Protein AF-A0A4Y2MLQ8-F1 (afdb_monomer_lite)

pLDDT: mean 85.89, std 9.49, range [55.31, 95.38]

Foldseek 3Di:
DVVVVVVQQPPDWDWDQDPVGIDIDGDNDAHPPPDPCRLVVQCVLCVVCQPPPADPQWGQDSNVRDIDHDDPDPVSRVVRCVVRCVSSVVSCVVVVHDDDPVPDDDDDDDDDDDDDWDDDPNHTD

Organism: Araneus ventricosus (NCBI:txid182803)

Secondary structure (DSSP, 8-state):
-HHHHHHHHSS-EEEEEETTEEEEEE--SS--TT-TTHHHHHHHHHTTTTTS-PPTTEEEETTTTEEEE--SSHHHHHHHHHHHHHHHHHHHHHTT----GGG------SSS-PPP--EETTEE-

Sequence (125 aa):
MVNICRNFLQNRKVILNSCEGPAIMDQKQGCPQGSCSGLSLWNLVANEILPENWPINTSFQAFADDLVSHAPTRIQLQSQNNESIAKFSTWASKNQLQISPDKTNYLLISKLVRGHTIRWQGERI

InterPro domains:
  IPR000477 Reverse transcriptase domain [PF00078] (7-108)
  IPR000477 Reverse transcriptase domain [PS50878] (1-125)

Radius of gyration: 19.22 Å; chains: 1; bounding box: 36×40×55 Å

Structure (mmCIF, N/CA/C/O backbone):
data_AF-A0A4Y2MLQ8-F1
#
_entry.id   AF-A0A4Y2MLQ8-F1
#
loop_
_atom_site.group_PDB
_atom_site.id
_atom_site.type_symbol
_atom_site.label_atom_id
_atom_site.label_alt_id
_atom_site.label_comp_id
_atom_site.label_asym_id
_atom_site.label_entity_id
_atom_site.label_seq_id
_atom_site.pdbx_PDB_ins_code
_atom_site.Cartn_x
_atom_site.Cartn_y
_atom_site.Cartn_z
_atom_site.occupancy
_atom_site.B_iso_or_equiv
_atom_site.auth_seq_id
_atom_site.auth_comp_id
_atom_site.auth_asym_id
_atom_site.auth_atom_id
_atom_site.pdbx_PDB_model_num
ATOM 1 N N . MET A 1 1 ? 12.827 20.569 -8.986 1.00 69.38 1 MET A N 1
ATOM 2 C CA . MET A 1 1 ? 12.384 19.302 -8.361 1.00 69.38 1 MET A CA 1
ATOM 3 C C . MET A 1 1 ? 11.315 18.588 -9.197 1.00 69.38 1 MET A C 1
ATOM 5 O O . MET A 1 1 ? 11.591 17.493 -9.658 1.00 69.38 1 MET A O 1
ATOM 9 N N . VAL A 1 2 ? 10.170 19.213 -9.510 1.00 84.38 2 VAL A N 1
ATOM 10 C CA . VAL A 1 2 ? 9.076 18.597 -10.307 1.00 84.38 2 VAL A CA 1
ATOM 11 C C . VAL A 1 2 ? 9.528 18.004 -11.653 1.00 84.38 2 VAL A C 1
ATOM 13 O O . VAL A 1 2 ? 9.152 16.885 -11.989 1.00 84.38 2 VAL A O 1
ATOM 16 N N . ASN A 1 3 ? 10.378 18.710 -12.406 1.00 89.88 3 ASN A N 1
ATOM 17 C CA . ASN A 1 3 ? 10.863 18.229 -13.709 1.00 89.88 3 ASN A CA 1
ATOM 18 C C . ASN A 1 3 ? 11.719 16.957 -13.604 1.00 89.88 3 ASN A C 1
ATOM 20 O O . ASN A 1 3 ? 11.672 16.119 -14.497 1.00 89.88 3 ASN A O 1
ATOM 24 N N . ILE A 1 4 ? 12.464 16.794 -12.506 1.00 87.88 4 ILE A N 1
ATOM 25 C CA . ILE A 1 4 ? 13.279 15.597 -12.264 1.00 87.88 4 ILE A CA 1
ATOM 26 C C . ILE A 1 4 ? 12.357 14.401 -12.025 1.00 87.88 4 ILE A C 1
ATOM 28 O O . ILE A 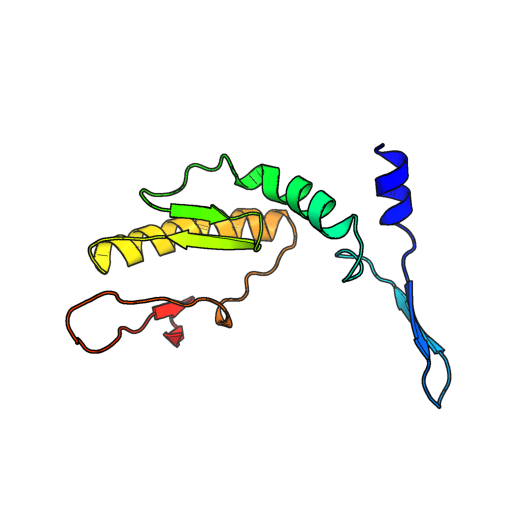1 4 ? 12.514 13.382 -12.687 1.00 87.88 4 ILE A O 1
ATOM 32 N N . CYS A 1 5 ? 11.348 14.543 -11.157 1.00 86.69 5 CYS A N 1
ATOM 33 C CA . CYS A 1 5 ? 10.370 13.480 -10.906 1.00 86.69 5 CYS A CA 1
ATOM 34 C C . CYS A 1 5 ? 9.597 13.105 -12.177 1.00 86.69 5 CYS A C 1
ATOM 36 O O . CYS A 1 5 ? 9.393 11.926 -12.453 1.00 86.69 5 CYS A O 1
ATOM 38 N N . ARG A 1 6 ? 9.205 14.101 -12.981 1.00 88.38 6 ARG A N 1
ATOM 39 C CA . ARG A 1 6 ? 8.519 13.872 -14.257 1.00 88.38 6 ARG A CA 1
ATOM 40 C C . ARG A 1 6 ? 9.385 13.058 -15.219 1.00 88.38 6 ARG A C 1
ATOM 42 O O . ARG A 1 6 ? 8.922 12.038 -15.712 1.00 88.38 6 ARG A O 1
ATOM 49 N N . ASN A 1 7 ? 10.630 13.476 -15.438 1.00 89.00 7 ASN A N 1
ATOM 50 C CA . ASN A 1 7 ? 11.553 12.752 -16.313 1.00 89.00 7 ASN A CA 1
ATOM 51 C C . ASN A 1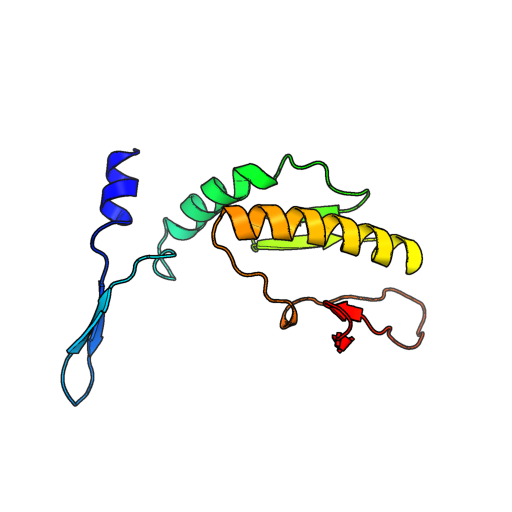 7 ? 11.862 11.348 -15.781 1.00 89.00 7 ASN A C 1
ATOM 53 O O . ASN A 1 7 ? 11.933 10.412 -16.565 1.00 89.00 7 ASN A O 1
ATOM 57 N N . PHE A 1 8 ? 11.995 11.189 -14.460 1.00 88.12 8 PHE A N 1
ATOM 58 C CA . PHE A 1 8 ? 12.230 9.888 -13.835 1.00 88.12 8 PHE A CA 1
ATOM 59 C C . PHE A 1 8 ? 11.084 8.902 -14.090 1.00 88.12 8 PHE A C 1
ATOM 61 O O . PHE A 1 8 ? 11.341 7.723 -14.300 1.00 88.12 8 PHE A O 1
ATOM 68 N N . LEU A 1 9 ? 9.829 9.362 -14.077 1.00 88.31 9 LEU A N 1
ATOM 69 C CA . LEU A 1 9 ? 8.653 8.496 -14.213 1.00 88.31 9 LEU A CA 1
ATOM 70 C C . LEU A 1 9 ? 8.205 8.263 -15.667 1.00 88.31 9 LEU A C 1
ATOM 72 O O . LEU A 1 9 ? 7.442 7.326 -15.914 1.00 88.31 9 LEU A O 1
ATOM 76 N N . GLN A 1 10 ? 8.667 9.075 -16.621 1.00 90.25 10 GLN A N 1
ATOM 77 C CA . GLN A 1 10 ? 8.282 9.008 -18.036 1.00 90.25 10 GLN A CA 1
ATOM 78 C C . GLN A 1 10 ? 9.184 8.080 -18.865 1.00 90.25 10 GLN A C 1
ATOM 80 O O . GLN A 1 10 ? 10.350 7.881 -18.548 1.00 90.25 10 GLN A O 1
ATOM 85 N N . ASN A 1 11 ? 8.638 7.537 -19.964 1.00 90.06 11 ASN A N 1
ATOM 86 C CA . ASN A 1 11 ? 9.364 6.745 -20.973 1.00 90.06 11 ASN A CA 1
ATOM 87 C C . ASN A 1 11 ? 10.195 5.577 -20.411 1.00 90.06 11 ASN A C 1
ATOM 89 O O . ASN A 1 11 ? 11.227 5.206 -20.972 1.00 90.06 11 ASN A O 1
ATOM 93 N N . ARG A 1 12 ? 9.748 4.985 -19.300 1.00 91.25 12 ARG A N 1
ATOM 94 C CA . ARG A 1 12 ? 10.444 3.876 -18.651 1.00 91.25 12 ARG A CA 1
ATOM 95 C C . ARG A 1 12 ? 10.143 2.561 -19.350 1.00 91.25 12 ARG A C 1
ATOM 97 O O . ARG A 1 12 ? 8.987 2.259 -19.647 1.00 91.25 12 ARG A O 1
ATOM 104 N N . LYS A 1 13 ? 11.187 1.757 -19.537 1.00 92.56 13 LYS A N 1
ATOM 105 C CA . LYS A 1 13 ? 11.105 0.417 -20.115 1.00 92.56 13 LYS A CA 1
ATOM 106 C C . LYS A 1 13 ? 11.860 -0.571 -19.242 1.00 92.56 13 LYS A C 1
ATOM 108 O O . LYS A 1 13 ? 12.943 -0.260 -18.753 1.00 92.56 13 LYS A O 1
ATOM 113 N N . VAL A 1 14 ? 11.291 -1.755 -19.073 1.00 91.25 14 VAL A N 1
ATOM 114 C CA . VAL A 1 14 ? 11.971 -2.916 -18.501 1.00 91.25 14 VAL A CA 1
ATOM 115 C C . VAL A 1 14 ? 12.515 -3.734 -19.662 1.00 91.25 14 VAL A C 1
ATOM 117 O O . VAL A 1 14 ? 11.779 -4.035 -20.601 1.00 91.25 14 VAL A O 1
ATOM 120 N N . ILE A 1 15 ? 13.805 -4.057 -19.604 1.00 93.50 15 ILE A N 1
ATOM 121 C CA . ILE A 1 15 ? 14.488 -4.877 -20.603 1.00 93.50 15 ILE A CA 1
ATOM 122 C C . ILE A 1 15 ? 14.977 -6.137 -19.898 1.00 93.50 15 ILE A C 1
ATOM 124 O O . ILE A 1 15 ? 15.755 -6.054 -18.948 1.00 93.50 15 ILE A O 1
ATOM 128 N N . LEU A 1 16 ? 14.508 -7.292 -20.357 1.00 94.19 16 LEU A N 1
ATOM 129 C CA . LEU A 1 16 ? 14.909 -8.602 -19.860 1.00 94.19 16 LEU A CA 1
ATOM 130 C C . LEU A 1 16 ? 15.619 -9.349 -20.982 1.00 94.19 16 LEU A C 1
ATOM 132 O O . LEU A 1 16 ? 15.022 -9.652 -22.011 1.00 94.19 16 LEU A O 1
ATOM 136 N N . ASN A 1 17 ? 16.899 -9.644 -20.784 1.00 94.62 17 ASN A N 1
ATOM 137 C CA . ASN A 1 17 ? 17.667 -10.416 -21.752 1.00 94.62 17 ASN A CA 1
ATOM 138 C C . ASN A 1 17 ? 17.374 -11.905 -21.560 1.00 94.62 17 ASN A C 1
ATOM 140 O O . ASN A 1 17 ? 17.572 -12.440 -20.470 1.00 94.62 17 ASN A O 1
ATOM 144 N N . SER A 1 18 ? 16.922 -12.563 -22.624 1.00 92.69 18 SER A N 1
ATOM 145 C CA . SER A 1 18 ? 16.677 -14.004 -22.669 1.00 92.69 18 SER A CA 1
ATOM 146 C C . SER A 1 18 ? 17.535 -14.667 -23.749 1.00 92.69 18 SER A C 1
ATOM 148 O O . SER A 1 18 ? 18.155 -13.983 -24.568 1.00 92.69 18 SER A O 1
ATOM 150 N N . CYS A 1 19 ? 17.549 -16.001 -23.787 1.00 92.81 19 CYS A N 1
ATOM 151 C CA . CYS A 1 19 ? 18.216 -16.760 -24.849 1.00 92.81 19 CYS A CA 1
ATOM 152 C C . CYS A 1 19 ? 17.633 -16.482 -26.249 1.00 92.81 19 CYS A C 1
ATOM 154 O O . CYS A 1 19 ? 18.333 -16.664 -27.239 1.00 92.81 19 CYS A O 1
ATOM 156 N N . GLU A 1 20 ? 16.385 -16.012 -26.333 1.00 93.38 20 GLU A N 1
ATOM 157 C CA . GLU A 1 20 ? 15.688 -15.670 -27.583 1.00 93.38 20 GLU A CA 1
ATOM 158 C C . GLU A 1 20 ? 15.866 -14.191 -27.977 1.00 93.38 20 GLU A C 1
ATOM 160 O O . GLU A 1 20 ? 15.389 -13.755 -29.024 1.00 93.38 20 GLU A O 1
ATOM 165 N N . GLY A 1 21 ? 16.566 -13.409 -27.148 1.00 94.25 21 GLY A N 1
ATOM 166 C CA . GLY A 1 21 ? 16.772 -11.973 -27.324 1.00 94.25 21 GLY A CA 1
ATOM 167 C C . GLY A 1 21 ? 16.164 -11.122 -26.199 1.00 94.25 21 GLY A C 1
ATOM 168 O O . GLY A 1 21 ? 15.660 -11.651 -25.201 1.00 94.25 21 GLY A O 1
ATOM 169 N N . PRO A 1 22 ? 16.252 -9.785 -26.311 1.00 95.38 22 PRO A N 1
ATOM 170 C CA . PRO A 1 22 ? 15.730 -8.864 -25.309 1.00 95.38 22 PRO A CA 1
ATOM 171 C C . PRO A 1 22 ? 14.204 -8.724 -25.400 1.00 95.38 22 PRO A C 1
ATOM 173 O O . PRO A 1 22 ? 13.667 -8.265 -26.409 1.00 95.38 22 PRO A O 1
ATOM 176 N N . ALA A 1 23 ? 13.507 -9.041 -24.311 1.00 94.62 23 ALA A N 1
ATOM 177 C CA . ALA A 1 23 ? 12.107 -8.689 -24.113 1.00 94.62 23 ALA A CA 1
ATOM 178 C C . ALA A 1 23 ? 12.017 -7.270 -23.537 1.00 94.62 23 ALA A C 1
ATOM 180 O O . ALA A 1 23 ? 12.617 -6.973 -22.502 1.00 94.62 23 ALA A O 1
ATOM 181 N N . ILE A 1 24 ? 11.274 -6.389 -24.209 1.00 94.31 24 ILE A N 1
ATOM 182 C CA . ILE A 1 24 ? 11.129 -4.981 -23.824 1.00 94.31 24 ILE A CA 1
ATOM 183 C C . ILE A 1 24 ? 9.664 -4.704 -23.499 1.00 94.31 24 ILE A C 1
ATOM 185 O O . ILE A 1 24 ? 8.788 -4.939 -24.329 1.00 94.31 24 ILE A O 1
ATOM 189 N N . MET A 1 25 ? 9.402 -4.167 -22.309 1.00 92.69 25 MET A N 1
ATOM 190 C CA . MET A 1 25 ? 8.058 -3.791 -21.865 1.00 92.69 25 MET A CA 1
ATOM 191 C C . MET A 1 25 ? 8.037 -2.367 -21.319 1.00 92.69 25 MET A C 1
ATOM 193 O O . MET A 1 25 ? 8.936 -1.965 -20.583 1.00 92.69 25 MET A O 1
ATOM 197 N N . ASP A 1 26 ? 6.990 -1.607 -21.635 1.00 92.69 26 ASP A N 1
ATOM 198 C CA . ASP A 1 26 ? 6.797 -0.270 -21.070 1.00 92.69 26 ASP A CA 1
ATOM 199 C C . ASP A 1 26 ? 6.345 -0.354 -19.603 1.00 92.69 26 ASP A C 1
ATOM 201 O O . ASP A 1 26 ? 5.382 -1.050 -19.272 1.00 92.69 26 ASP A O 1
ATOM 205 N N . GLN A 1 27 ? 6.992 0.414 -18.722 1.00 90.75 27 GLN A N 1
ATOM 206 C CA . GLN A 1 27 ? 6.633 0.504 -17.306 1.00 90.75 27 GLN A CA 1
ATOM 207 C C . GLN A 1 27 ? 5.878 1.805 -17.021 1.00 90.75 27 GLN A C 1
ATOM 209 O O . GLN A 1 27 ? 6.470 2.868 -16.829 1.00 90.75 27 GLN A O 1
ATOM 214 N N . LYS A 1 28 ? 4.547 1.712 -16.962 1.00 88.88 28 LYS A N 1
ATOM 215 C CA . LYS A 1 28 ? 3.663 2.878 -16.780 1.00 88.88 28 LYS A CA 1
ATOM 216 C C . LYS A 1 28 ? 3.367 3.220 -15.315 1.00 88.88 28 LYS A C 1
ATOM 218 O O . LYS A 1 28 ? 3.041 4.365 -15.030 1.00 88.88 28 LYS A O 1
ATOM 223 N N . GLN A 1 29 ? 3.523 2.270 -14.389 1.00 88.06 29 GLN A N 1
ATOM 224 C CA . GLN A 1 29 ? 3.187 2.436 -12.968 1.00 88.06 29 GLN A CA 1
ATOM 225 C C . GLN A 1 29 ? 4.317 1.955 -12.042 1.00 88.06 29 GLN A C 1
ATOM 227 O O . GLN A 1 29 ? 5.172 1.158 -12.435 1.00 88.06 29 GLN A O 1
ATOM 232 N N . GLY A 1 30 ? 4.333 2.486 -10.815 1.00 86.88 30 GLY A N 1
ATOM 233 C CA . GLY A 1 30 ? 5.291 2.139 -9.763 1.00 86.88 30 GLY A CA 1
ATOM 234 C C . GLY A 1 30 ? 6.686 2.722 -9.988 1.00 86.88 30 GLY A C 1
ATOM 235 O O . GLY A 1 30 ? 6.944 3.374 -10.999 1.00 86.88 30 GLY A O 1
ATOM 236 N N . CYS A 1 31 ? 7.597 2.464 -9.056 1.00 87.56 31 CYS A N 1
ATOM 237 C CA . CYS A 1 31 ? 9.019 2.787 -9.187 1.00 87.56 31 CYS A CA 1
ATOM 238 C C . CYS A 1 31 ? 9.835 1.499 -9.374 1.00 87.56 31 CYS A C 1
ATOM 240 O O . CYS A 1 31 ? 9.393 0.439 -8.931 1.00 87.56 31 CYS A O 1
ATOM 242 N N . PRO A 1 32 ? 11.021 1.554 -10.005 1.00 82.56 32 PRO A N 1
ATOM 243 C CA . PRO A 1 32 ? 11.933 0.415 -10.017 1.00 82.56 32 PRO A CA 1
ATOM 244 C C . PRO A 1 32 ? 12.278 -0.013 -8.585 1.00 82.56 32 PRO A C 1
ATOM 246 O O . PRO A 1 32 ? 12.673 0.821 -7.764 1.00 82.56 32 PRO A O 1
ATOM 249 N N . GLN A 1 33 ? 12.132 -1.302 -8.280 1.00 81.12 33 GLN A N 1
ATOM 250 C CA . GLN A 1 33 ? 12.516 -1.845 -6.979 1.00 81.12 33 GLN A CA 1
ATOM 251 C C . GLN A 1 33 ? 14.025 -1.655 -6.768 1.00 81.12 33 GLN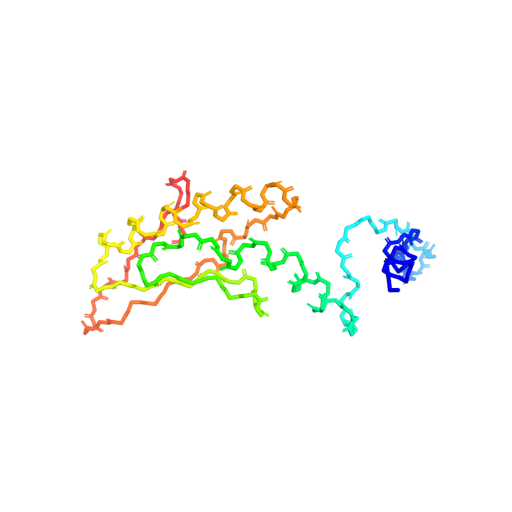 A C 1
ATOM 253 O O . GLN A 1 33 ? 14.819 -1.887 -7.677 1.00 81.12 33 GLN A O 1
ATOM 258 N N . GLY A 1 34 ? 14.418 -1.186 -5.583 1.00 81.88 34 GLY A N 1
ATOM 259 C CA . GLY A 1 34 ? 15.808 -0.813 -5.289 1.00 81.88 34 GLY A CA 1
ATOM 260 C C . GLY A 1 34 ? 16.180 0.621 -5.686 1.00 81.88 34 GLY A C 1
ATOM 261 O O . GLY A 1 34 ? 17.297 1.054 -5.419 1.00 81.88 34 GLY A O 1
ATOM 262 N N . SER A 1 35 ? 15.260 1.395 -6.275 1.00 85.50 35 SER A N 1
ATOM 263 C CA . SER A 1 35 ? 15.466 2.834 -6.461 1.00 85.50 35 SER A CA 1
ATOM 264 C C . SER A 1 35 ? 15.509 3.561 -5.114 1.00 85.50 35 SER A C 1
ATOM 266 O O . SER A 1 35 ? 14.549 3.500 -4.344 1.00 85.50 35 SER A O 1
ATOM 268 N N . CYS A 1 36 ? 16.560 4.354 -4.882 1.00 86.69 36 CYS A N 1
ATOM 269 C CA . CYS A 1 36 ? 16.664 5.232 -3.710 1.00 86.69 36 CYS A CA 1
ATOM 270 C C . CYS A 1 36 ? 15.516 6.254 -3.621 1.00 86.69 36 CYS A C 1
ATOM 272 O O . CYS A 1 36 ? 15.203 6.744 -2.540 1.00 86.69 36 CYS A O 1
ATOM 274 N N . SER A 1 37 ? 14.888 6.593 -4.751 1.00 87.12 37 SER A N 1
ATOM 275 C CA . SER A 1 37 ? 13.787 7.561 -4.816 1.00 87.12 37 SER A CA 1
ATOM 276 C C . SER A 1 37 ? 12.409 6.925 -4.637 1.00 87.12 37 SER A C 1
ATOM 278 O O . SER A 1 37 ? 11.444 7.657 -4.425 1.00 87.12 37 SER A O 1
ATOM 280 N N . GLY A 1 38 ? 12.299 5.593 -4.713 1.00 88.19 38 GLY A N 1
ATOM 281 C CA . GLY A 1 38 ? 11.018 4.887 -4.630 1.00 88.19 38 GLY A CA 1
ATOM 282 C C . GLY A 1 38 ? 10.286 5.161 -3.317 1.00 88.19 38 GLY A C 1
ATOM 283 O O . GLY A 1 38 ? 9.119 5.538 -3.342 1.00 88.19 38 GLY A O 1
ATOM 284 N N . LEU A 1 39 ? 10.997 5.073 -2.188 1.00 86.19 39 LEU A N 1
ATOM 285 C CA . LEU A 1 39 ? 10.424 5.322 -0.862 1.00 86.19 39 LEU A CA 1
ATOM 286 C C . LEU A 1 39 ? 9.949 6.774 -0.698 1.00 86.19 39 LEU A C 1
ATOM 288 O O . LEU A 1 39 ? 8.861 7.023 -0.190 1.00 86.19 39 LEU A O 1
ATOM 292 N N . SER A 1 40 ? 10.728 7.747 -1.174 1.00 88.75 40 SER A N 1
ATOM 293 C CA . SER A 1 40 ? 10.345 9.163 -1.108 1.00 88.75 40 SER A CA 1
ATOM 294 C C . SER A 1 40 ? 9.121 9.474 -1.972 1.00 88.75 40 SER A C 1
ATOM 296 O O . SER A 1 40 ? 8.271 10.266 -1.573 1.00 88.75 40 SER A O 1
ATOM 298 N N . LEU A 1 41 ? 9.022 8.852 -3.152 1.00 89.50 41 LEU A N 1
ATOM 299 C CA . LEU A 1 41 ? 7.863 8.992 -4.035 1.00 89.50 41 LEU A CA 1
ATOM 300 C C . LEU A 1 41 ? 6.620 8.325 -3.442 1.00 89.50 41 LEU A C 1
ATOM 302 O O . LEU A 1 41 ? 5.535 8.891 -3.537 1.00 89.50 41 LEU A O 1
ATOM 306 N N . TRP A 1 42 ? 6.780 7.173 -2.790 1.00 89.38 42 TRP A N 1
ATOM 307 C CA . TRP A 1 42 ? 5.700 6.546 -2.041 1.00 89.38 42 TRP A CA 1
ATOM 308 C C . TRP A 1 42 ? 5.204 7.439 -0.900 1.00 89.38 42 TRP A C 1
ATOM 310 O O . TRP A 1 42 ? 4.013 7.730 -0.836 1.00 89.38 42 TRP A O 1
ATOM 320 N N . ASN A 1 43 ? 6.112 7.969 -0.076 1.00 89.44 43 ASN A N 1
ATOM 321 C CA . ASN A 1 43 ? 5.753 8.875 1.016 1.00 89.44 43 ASN A CA 1
ATOM 322 C C . ASN A 1 43 ? 4.977 10.105 0.522 1.00 89.44 43 ASN A C 1
ATOM 324 O O . ASN A 1 43 ? 4.080 10.571 1.213 1.00 89.44 43 ASN A O 1
ATOM 328 N N . LEU A 1 44 ? 5.276 10.612 -0.680 1.00 90.12 44 LEU A N 1
ATOM 329 C CA . LEU A 1 44 ? 4.539 11.725 -1.282 1.00 90.12 44 LEU A CA 1
ATOM 330 C C . LEU A 1 44 ? 3.074 11.370 -1.587 1.00 90.12 44 LEU A C 1
ATOM 332 O O . LEU A 1 44 ? 2.194 12.196 -1.362 1.00 90.12 44 LEU A O 1
ATOM 336 N N . VAL A 1 45 ? 2.821 10.157 -2.087 1.00 90.69 45 VAL A N 1
ATOM 337 C CA . VAL A 1 45 ? 1.466 9.645 -2.362 1.00 90.69 45 VAL A CA 1
ATOM 338 C C . VAL A 1 45 ? 0.742 9.333 -1.050 1.00 90.69 45 VAL A C 1
ATOM 340 O O . VAL A 1 45 ? -0.380 9.783 -0.829 1.00 90.69 45 VAL A O 1
ATOM 343 N N . ALA A 1 46 ? 1.415 8.625 -0.144 1.00 92.19 46 ALA A N 1
ATOM 344 C CA . ALA A 1 46 ? 0.914 8.258 1.175 1.00 92.19 46 ALA A CA 1
ATOM 345 C C . ALA A 1 46 ? 0.594 9.473 2.063 1.00 92.19 46 ALA A C 1
ATOM 347 O O . ALA A 1 46 ? -0.294 9.398 2.910 1.00 92.19 46 ALA A O 1
ATOM 348 N N . ASN A 1 47 ? 1.263 10.613 1.861 1.00 92.19 47 ASN A N 1
ATOM 349 C CA . ASN A 1 47 ? 1.029 11.826 2.645 1.00 92.19 47 ASN A CA 1
ATOM 350 C C . ASN A 1 47 ? -0.426 12.322 2.584 1.00 92.19 47 ASN A C 1
ATOM 352 O O . ASN A 1 47 ? -0.883 12.972 3.519 1.00 92.19 47 ASN A O 1
ATOM 356 N N . GLU A 1 48 ? -1.161 12.001 1.516 1.00 91.94 48 GLU A N 1
ATOM 357 C CA . GLU A 1 48 ? -2.581 12.342 1.394 1.00 91.94 48 GLU A CA 1
ATOM 358 C C . GLU A 1 48 ? -3.457 11.618 2.428 1.00 91.94 48 GLU A C 1
ATOM 360 O O . GLU A 1 48 ? -4.400 12.216 2.939 1.00 91.94 48 GLU A O 1
ATOM 365 N N . ILE A 1 49 ? -3.154 10.355 2.747 1.00 92.81 49 ILE A N 1
ATOM 366 C CA . ILE A 1 49 ? -3.999 9.521 3.617 1.00 92.81 49 ILE A CA 1
ATOM 367 C C . ILE A 1 49 ? -3.554 9.526 5.086 1.00 92.81 49 ILE A C 1
ATOM 369 O O . ILE A 1 49 ? -4.305 9.125 5.973 1.00 92.81 49 ILE A O 1
ATOM 373 N N . LEU A 1 50 ? -2.338 10.000 5.370 1.00 91.12 50 LEU A N 1
ATOM 374 C CA . LEU A 1 50 ? -1.836 10.151 6.738 1.00 91.12 50 LEU A CA 1
ATOM 375 C C . LEU A 1 50 ? -2.764 10.975 7.658 1.00 91.12 50 LEU A C 1
ATOM 377 O O . LEU A 1 50 ? -3.004 10.515 8.775 1.00 91.12 50 LEU A O 1
ATOM 381 N N . PRO A 1 51 ? -3.306 12.142 7.245 1.00 91.50 51 PRO A N 1
ATOM 382 C CA . PRO A 1 51 ? -4.179 12.956 8.093 1.00 91.50 51 PRO A CA 1
ATOM 383 C C . PRO A 1 51 ? -5.654 12.519 8.084 1.00 91.50 51 PRO A C 1
ATOM 385 O O . PRO A 1 51 ? -6.495 13.235 8.628 1.00 91.50 51 PRO A O 1
ATOM 388 N N . GLU A 1 52 ? -5.995 11.391 7.452 1.00 91.62 52 GLU A N 1
ATOM 389 C CA . GLU A 1 52 ? -7.366 10.878 7.420 1.00 91.62 52 GLU A CA 1
ATOM 390 C C . GLU A 1 52 ? -7.888 10.608 8.841 1.00 91.62 52 GLU A C 1
ATOM 392 O O . GLU A 1 52 ? -7.138 10.232 9.748 1.00 91.62 52 GLU A O 1
ATOM 397 N N . ASN A 1 53 ? -9.194 10.788 9.052 1.00 93.06 53 ASN A N 1
ATOM 398 C CA . ASN A 1 53 ? -9.791 10.567 10.364 1.00 93.06 53 ASN A CA 1
ATOM 399 C C . ASN A 1 53 ? -9.972 9.065 10.616 1.00 93.06 53 ASN A C 1
ATOM 401 O O . ASN A 1 53 ? -11.034 8.502 10.336 1.00 93.06 53 ASN A O 1
ATOM 405 N N . TRP A 1 54 ? -8.933 8.400 11.108 1.00 94.00 54 TRP A N 1
ATOM 406 C CA . TRP A 1 54 ? -8.968 6.972 11.406 1.00 94.00 54 TRP A CA 1
ATOM 407 C C . TRP A 1 54 ? -9.833 6.655 12.636 1.00 94.00 54 TRP A C 1
ATOM 409 O O . TRP A 1 54 ? -9.893 7.448 13.578 1.00 94.00 54 TRP A O 1
ATOM 419 N N . PRO A 1 55 ? -10.494 5.482 12.672 1.00 91.75 55 PRO A N 1
ATOM 420 C CA . PRO A 1 55 ? -11.154 4.997 13.879 1.00 91.75 55 PRO A CA 1
ATOM 421 C C . PRO A 1 55 ? -10.183 4.923 15.058 1.00 91.75 55 PRO A C 1
ATOM 423 O O . PRO A 1 55 ? -8.971 4.790 14.879 1.00 91.75 55 PRO A O 1
ATOM 426 N N . ILE A 1 56 ? -10.720 4.953 16.280 1.00 89.75 56 ILE A N 1
ATOM 427 C CA . ILE A 1 56 ? -9.900 4.879 17.494 1.00 89.75 56 ILE A CA 1
ATOM 428 C C . ILE A 1 56 ? -8.931 3.692 17.426 1.00 89.75 56 ILE A C 1
ATOM 430 O O . ILE A 1 56 ? -9.312 2.601 16.998 1.00 89.75 56 ILE A O 1
ATOM 434 N N . ASN A 1 57 ? -7.684 3.914 17.849 1.00 89.94 57 ASN A N 1
ATOM 435 C CA . ASN A 1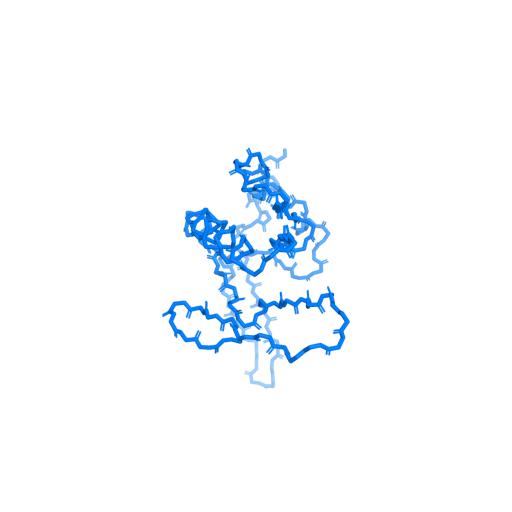 57 ? -6.621 2.906 17.840 1.00 89.94 57 ASN A CA 1
ATOM 436 C C . ASN A 1 57 ? -6.304 2.319 16.450 1.00 89.94 57 ASN A C 1
ATOM 438 O O . ASN A 1 57 ? -5.804 1.197 16.353 1.00 89.94 57 ASN A O 1
ATOM 442 N N . THR A 1 58 ? -6.604 3.058 15.378 1.00 91.44 58 THR A N 1
ATOM 443 C CA . THR A 1 58 ? -6.186 2.737 14.013 1.00 91.44 58 THR A CA 1
ATOM 444 C C . THR A 1 58 ? -5.215 3.786 13.493 1.00 91.44 58 THR A C 1
ATOM 446 O O . THR A 1 58 ? -5.408 4.980 13.708 1.00 91.44 58 THR A O 1
ATOM 449 N N . SER A 1 59 ? -4.176 3.342 12.794 1.00 89.19 59 SER A N 1
ATOM 450 C CA . SER A 1 59 ? -3.223 4.217 12.118 1.00 89.19 59 SER A CA 1
ATOM 451 C C . SER A 1 59 ? -2.785 3.617 10.790 1.00 89.19 59 SER A C 1
ATOM 453 O O . SER A 1 59 ? -2.617 2.401 10.674 1.00 89.19 59 SER A O 1
ATOM 455 N N . PHE A 1 60 ? -2.571 4.479 9.802 1.00 88.19 60 PHE A N 1
ATOM 456 C CA . PHE A 1 60 ? -1.892 4.114 8.568 1.00 88.19 60 PHE A CA 1
ATOM 457 C C . PHE A 1 60 ? -0.379 4.320 8.716 1.00 88.19 60 PHE A C 1
ATOM 459 O O . PHE A 1 60 ? 0.079 5.386 9.130 1.00 88.19 60 PHE A O 1
ATOM 466 N N . GLN A 1 61 ? 0.396 3.292 8.384 1.00 86.94 61 GLN A N 1
ATOM 467 C CA . GLN A 1 61 ? 1.850 3.250 8.478 1.00 86.94 61 GLN A CA 1
ATOM 468 C C . GLN A 1 61 ? 2.449 3.368 7.074 1.00 86.94 61 GLN A C 1
ATOM 470 O O . GLN A 1 61 ? 2.708 2.375 6.396 1.00 86.94 61 GLN A O 1
ATOM 475 N N . ALA A 1 62 ? 2.724 4.604 6.648 1.00 77.94 62 ALA A N 1
ATOM 476 C CA . ALA A 1 62 ? 3.271 4.890 5.319 1.00 77.94 62 ALA A CA 1
ATOM 477 C C . ALA A 1 62 ? 4.651 4.256 5.055 1.00 77.94 62 ALA A C 1
ATOM 479 O O . ALA A 1 62 ? 5.048 4.139 3.906 1.00 77.94 62 ALA A O 1
ATOM 480 N N . PHE A 1 63 ? 5.386 3.822 6.083 1.00 73.12 63 PHE A N 1
ATOM 481 C CA . PHE A 1 63 ? 6.672 3.147 5.884 1.00 73.12 63 PHE A CA 1
ATOM 482 C C . PHE A 1 63 ? 6.535 1.749 5.249 1.00 73.12 63 PHE A C 1
ATOM 484 O O . PHE A 1 63 ? 7.476 1.291 4.606 1.00 73.12 63 PHE A O 1
ATOM 491 N N . ALA A 1 64 ? 5.392 1.078 5.430 1.00 74.62 64 ALA A N 1
ATOM 492 C CA . ALA A 1 64 ? 5.177 -0.309 5.003 1.00 74.62 64 ALA A CA 1
ATOM 493 C C . ALA A 1 64 ? 3.839 -0.528 4.271 1.00 74.62 64 ALA A C 1
ATOM 495 O O . ALA A 1 64 ? 3.399 -1.660 4.128 1.00 74.62 64 ALA A O 1
ATOM 496 N N . ASP A 1 65 ? 3.192 0.544 3.812 1.00 85.19 65 ASP A N 1
ATOM 497 C CA . ASP A 1 65 ? 1.885 0.517 3.134 1.00 85.19 65 ASP A CA 1
ATOM 498 C C . ASP A 1 65 ? 0.774 -0.139 3.984 1.00 85.19 65 ASP A C 1
ATOM 500 O O . ASP A 1 65 ? -0.264 -0.554 3.464 1.00 85.19 65 ASP A O 1
ATOM 504 N N . ASP A 1 66 ? 0.987 -0.210 5.301 1.00 89.31 66 ASP A N 1
ATOM 505 C CA . ASP A 1 66 ? 0.214 -1.034 6.225 1.00 89.31 66 ASP A CA 1
ATOM 506 C C . ASP A 1 66 ? -0.833 -0.215 6.983 1.00 89.31 66 ASP A C 1
ATOM 508 O O . ASP A 1 66 ? -0.590 0.900 7.446 1.00 89.31 66 ASP A O 1
ATOM 512 N N . LEU A 1 67 ? -2.004 -0.810 7.192 1.00 89.31 67 LEU A N 1
ATOM 513 C CA . LEU A 1 67 ? -3.027 -0.302 8.098 1.00 89.31 67 LEU A CA 1
ATOM 514 C C . LEU A 1 67 ? -3.010 -1.139 9.381 1.00 89.31 67 LEU A C 1
ATOM 516 O O . LEU A 1 67 ? -3.199 -2.354 9.336 1.00 89.31 67 LEU A O 1
ATOM 520 N N . VAL A 1 68 ? -2.810 -0.490 10.528 1.00 90.50 68 VAL A N 1
ATOM 521 C CA . VAL A 1 68 ? -2.704 -1.162 11.829 1.00 90.50 68 VAL A CA 1
ATOM 522 C C . VAL A 1 68 ? -3.823 -0.689 12.745 1.00 90.50 68 VAL A C 1
ATOM 524 O O . VAL A 1 68 ? -3.929 0.502 13.036 1.00 90.50 68 VAL A O 1
ATOM 527 N N . SER A 1 69 ? -4.617 -1.636 13.244 1.00 90.44 69 SER A N 1
ATOM 528 C CA . SER A 1 69 ? -5.724 -1.403 14.177 1.00 90.44 69 SER A CA 1
ATOM 529 C C . SER A 1 69 ? -5.621 -2.329 15.385 1.00 90.44 69 SER A C 1
ATOM 531 O O . SER A 1 69 ? -5.274 -3.504 15.243 1.00 90.44 69 SER A O 1
ATOM 533 N N . HIS A 1 70 ? -5.964 -1.832 16.575 1.00 90.81 70 HIS A N 1
ATOM 534 C CA . HIS A 1 70 ? -6.053 -2.662 17.777 1.00 90.81 70 HIS A CA 1
ATOM 535 C C . HIS A 1 70 ? -7.278 -2.329 18.639 1.00 90.81 70 HIS A C 1
ATOM 537 O O . HIS A 1 70 ? -7.634 -1.173 18.856 1.00 90.81 70 HIS A O 1
ATOM 543 N N . ALA A 1 71 ? -7.903 -3.358 19.212 1.00 89.75 71 ALA A N 1
ATOM 544 C CA . ALA A 1 71 ? -9.041 -3.193 20.111 1.00 89.75 71 ALA A CA 1
ATOM 545 C C . ALA A 1 71 ? -9.058 -4.271 21.203 1.00 89.75 71 ALA A C 1
ATOM 547 O O . ALA A 1 71 ? -8.591 -5.387 20.965 1.00 89.75 71 ALA A O 1
ATOM 548 N N . PRO A 1 72 ? -9.638 -3.980 22.383 1.00 88.31 72 PRO A N 1
ATOM 549 C CA . PRO A 1 72 ? -9.746 -4.959 23.463 1.00 88.31 72 PRO A CA 1
ATOM 550 C C . PRO A 1 72 ? -10.810 -6.030 23.194 1.00 88.31 72 PRO A C 1
ATOM 552 O O . PRO A 1 72 ? -10.777 -7.094 23.807 1.00 88.31 72 PRO A O 1
ATOM 555 N N . THR A 1 73 ? -11.762 -5.777 22.288 1.00 87.00 73 THR A N 1
ATOM 556 C CA . THR A 1 73 ? -12.817 -6.738 21.945 1.00 87.00 73 THR A CA 1
ATOM 557 C C . THR A 1 73 ? -12.882 -6.999 20.448 1.00 87.00 73 THR A C 1
ATOM 559 O O . THR A 1 73 ? -12.625 -6.122 19.622 1.00 87.00 73 THR A O 1
ATOM 562 N N . ARG A 1 74 ? -13.311 -8.213 20.087 1.00 83.06 74 ARG A N 1
ATOM 563 C CA . ARG A 1 74 ? -13.505 -8.620 18.688 1.00 83.06 74 ARG A CA 1
ATOM 564 C C . ARG A 1 74 ? -14.533 -7.749 17.964 1.00 83.06 74 ARG A C 1
ATOM 566 O O . ARG A 1 74 ? -14.353 -7.446 16.793 1.00 83.06 74 ARG A O 1
ATOM 573 N N . ILE A 1 75 ? -15.616 -7.380 18.648 1.00 88.06 75 ILE A N 1
ATOM 574 C CA . ILE A 1 75 ? -16.698 -6.577 18.063 1.00 88.06 75 ILE A CA 1
ATOM 575 C C . ILE A 1 75 ? -16.176 -5.185 17.699 1.00 88.06 75 ILE A C 1
ATOM 577 O O . ILE A 1 75 ? -16.413 -4.715 16.589 1.00 88.06 75 ILE A O 1
ATOM 581 N N . GLN A 1 76 ? -15.405 -4.563 18.596 1.00 89.88 76 GLN A N 1
ATOM 582 C CA . GLN A 1 76 ? -14.775 -3.273 18.317 1.00 89.88 76 GLN A CA 1
ATOM 583 C C . GLN A 1 76 ? -13.761 -3.377 17.180 1.00 89.88 76 GLN A C 1
ATOM 585 O O . GLN A 1 76 ? -13.820 -2.559 16.269 1.00 89.88 76 GLN A O 1
ATOM 590 N N . LEU A 1 77 ? -12.902 -4.404 17.180 1.00 89.56 77 LEU A N 1
ATOM 591 C CA . LEU A 1 77 ? -11.925 -4.601 16.105 1.00 89.56 77 LEU A CA 1
ATOM 592 C C . LEU A 1 77 ? -12.612 -4.781 14.747 1.00 89.56 77 LEU A C 1
ATOM 594 O O . LEU A 1 77 ? -12.197 -4.188 13.762 1.00 89.56 77 LEU A O 1
ATOM 598 N N . GLN A 1 78 ? -13.690 -5.566 14.691 1.00 88.81 78 GLN A N 1
ATOM 599 C CA . GLN A 1 78 ? -14.447 -5.770 13.459 1.00 88.81 78 GLN A CA 1
ATOM 600 C C . GLN A 1 78 ? -15.081 -4.463 12.963 1.00 88.81 78 GLN A C 1
ATOM 602 O O . GLN A 1 78 ? -15.015 -4.168 11.772 1.00 88.81 78 GLN A O 1
ATOM 607 N N . SER A 1 79 ? -15.668 -3.671 13.865 1.00 90.88 79 SER A N 1
ATOM 608 C CA . SER A 1 79 ? -16.242 -2.367 13.516 1.00 90.88 79 SER A CA 1
ATOM 609 C C . SER A 1 79 ? -15.177 -1.397 12.999 1.00 90.88 79 SER A C 1
ATOM 611 O O . SER A 1 79 ? -15.373 -0.785 11.953 1.00 90.88 79 SER A O 1
ATOM 613 N N . GLN A 1 80 ? -14.043 -1.292 13.701 1.00 91.56 80 GLN A N 1
ATOM 614 C CA . GLN A 1 80 ? -12.918 -0.438 13.314 1.00 91.56 80 GLN A CA 1
ATOM 615 C C . GLN A 1 80 ? -12.336 -0.867 11.968 1.00 91.56 80 GLN A C 1
ATOM 617 O O . GLN A 1 80 ? -12.177 -0.034 11.086 1.00 91.56 80 GLN A O 1
ATOM 622 N N . ASN A 1 81 ? -12.074 -2.163 11.775 1.00 90.06 81 ASN A N 1
ATOM 623 C CA . ASN A 1 81 ? -11.521 -2.672 10.523 1.00 90.06 81 ASN A CA 1
ATOM 624 C C . ASN A 1 81 ? -12.454 -2.397 9.347 1.00 90.06 81 ASN A C 1
ATOM 626 O O . ASN A 1 81 ? -11.984 -1.944 8.312 1.00 90.06 81 ASN A O 1
ATOM 630 N N . ASN A 1 82 ? -13.762 -2.620 9.495 1.00 90.75 82 ASN A N 1
ATOM 631 C CA . ASN A 1 82 ? -14.715 -2.349 8.419 1.00 90.75 82 ASN A CA 1
ATOM 632 C C . ASN A 1 82 ? -14.698 -0.871 7.997 1.00 90.75 82 ASN A C 1
ATOM 634 O O . ASN A 1 82 ? -14.678 -0.573 6.803 1.00 90.75 82 ASN A O 1
ATOM 638 N N . GLU A 1 83 ? -14.675 0.050 8.963 1.00 92.88 83 GLU A N 1
ATOM 639 C CA . GLU A 1 83 ? -14.616 1.487 8.685 1.00 92.88 83 GLU A CA 1
ATOM 640 C C . GLU A 1 83 ? -13.275 1.891 8.049 1.00 92.88 83 GLU A C 1
ATOM 642 O O . GLU A 1 83 ? -13.247 2.592 7.035 1.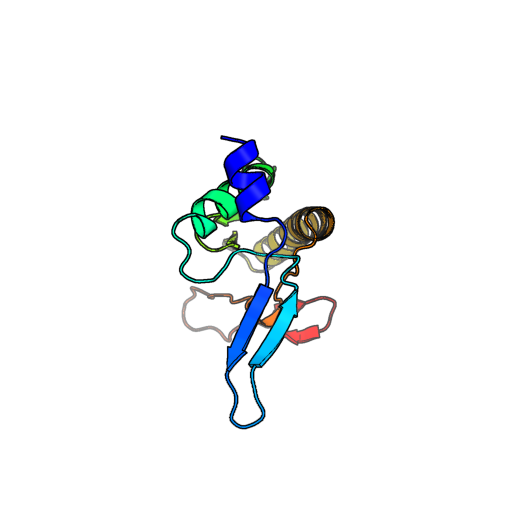00 92.88 83 GLU A O 1
ATOM 647 N N . SER A 1 84 ? -12.160 1.412 8.600 1.00 92.44 84 SER A N 1
ATOM 648 C CA . SER A 1 84 ? -10.818 1.722 8.102 1.00 92.44 84 SER A CA 1
ATOM 649 C C . SER A 1 84 ? -10.571 1.150 6.708 1.00 92.44 84 SER A C 1
ATOM 651 O O . SER A 1 84 ? -10.028 1.844 5.853 1.00 92.44 84 SER A O 1
ATOM 653 N N . ILE A 1 85 ? -11.022 -0.080 6.442 1.00 90.81 85 ILE A N 1
ATOM 654 C CA . ILE A 1 85 ? -10.943 -0.710 5.118 1.00 90.81 85 ILE A CA 1
ATOM 655 C C . ILE A 1 85 ? -11.756 0.092 4.103 1.00 90.81 85 ILE A C 1
ATOM 657 O O . ILE A 1 85 ? -11.282 0.284 2.987 1.00 90.81 85 ILE A O 1
ATOM 661 N N . ALA A 1 86 ? -12.944 0.590 4.457 1.00 92.44 86 ALA A N 1
ATOM 662 C CA . ALA A 1 86 ? -13.753 1.399 3.543 1.00 92.44 86 ALA A CA 1
ATOM 663 C C . ALA A 1 86 ? -13.049 2.714 3.155 1.00 92.44 86 ALA A C 1
ATOM 665 O O . ALA A 1 86 ? -12.984 3.059 1.968 1.00 92.44 86 ALA A O 1
ATOM 666 N N . LYS A 1 87 ? -12.459 3.415 4.134 1.00 93.06 87 LYS A N 1
ATOM 667 C CA . LYS A 1 87 ? -11.659 4.631 3.895 1.00 93.06 87 LYS A CA 1
ATOM 668 C C . LYS A 1 87 ? -10.427 4.328 3.044 1.00 93.06 87 LYS A C 1
ATOM 670 O O . LYS A 1 87 ? -10.230 4.947 1.998 1.00 93.06 87 LYS A O 1
ATOM 675 N N . PHE A 1 88 ? -9.658 3.312 3.435 1.00 92.44 88 PHE A N 1
ATOM 676 C CA . PHE A 1 88 ? -8.450 2.901 2.723 1.00 92.44 88 PHE A CA 1
ATOM 677 C C . PHE A 1 88 ? -8.749 2.455 1.286 1.00 92.44 88 PHE A C 1
ATOM 679 O O . PHE A 1 88 ? -8.051 2.860 0.364 1.00 92.44 88 PHE A O 1
ATOM 686 N N . SER A 1 89 ? -9.834 1.708 1.065 1.00 92.69 89 SER A N 1
ATOM 687 C CA . SER A 1 89 ? -10.269 1.261 -0.270 1.00 92.69 89 SER A CA 1
ATOM 688 C C . SER A 1 89 ? -10.653 2.423 -1.177 1.00 92.69 89 SER A C 1
ATOM 690 O O . SER A 1 89 ? -10.335 2.405 -2.368 1.00 92.69 89 SER A O 1
ATOM 692 N N . THR A 1 90 ? -11.301 3.448 -0.623 1.00 93.94 90 THR A N 1
ATOM 693 C CA . THR A 1 90 ? -11.661 4.662 -1.368 1.00 93.94 90 THR A CA 1
ATOM 694 C C . THR A 1 90 ? -10.406 5.407 -1.820 1.00 93.94 90 THR A C 1
ATOM 696 O O . THR A 1 90 ? -10.268 5.732 -3.002 1.00 93.94 90 THR A O 1
ATOM 699 N N . TRP A 1 91 ? -9.454 5.618 -0.906 1.00 94.56 91 TRP A N 1
ATOM 700 C CA . TRP A 1 91 ? -8.181 6.263 -1.225 1.00 94.56 91 TRP A CA 1
ATOM 701 C C . TRP A 1 91 ? -7.327 5.441 -2.203 1.00 94.56 91 TRP A C 1
ATOM 703 O O . TRP A 1 91 ? -6.793 5.995 -3.166 1.00 94.56 91 TRP A O 1
ATOM 713 N N . ALA A 1 92 ? -7.237 4.123 -2.004 1.00 93.12 92 ALA A N 1
ATOM 714 C CA . ALA A 1 92 ? -6.481 3.227 -2.872 1.00 93.12 92 ALA A CA 1
ATOM 715 C C . ALA A 1 92 ? -7.048 3.245 -4.298 1.00 93.12 92 ALA A C 1
ATOM 717 O O . ALA A 1 92 ? -6.298 3.427 -5.254 1.00 93.12 92 ALA A O 1
ATOM 718 N N . SER A 1 93 ? -8.376 3.171 -4.439 1.00 94.25 93 SER A N 1
ATOM 719 C CA . SER A 1 93 ? -9.050 3.244 -5.742 1.00 94.25 93 SER A CA 1
ATOM 720 C C . SER A 1 93 ? -8.792 4.581 -6.442 1.00 94.25 93 SER A C 1
ATOM 722 O O . SER A 1 93 ? -8.464 4.600 -7.629 1.00 94.25 93 SER A O 1
ATOM 724 N N . LYS A 1 94 ? -8.866 5.699 -5.705 1.00 94.62 94 LYS A N 1
ATOM 725 C CA . LYS A 1 94 ? -8.535 7.040 -6.219 1.00 94.62 94 LYS A CA 1
ATOM 726 C C . LYS A 1 94 ? -7.098 7.112 -6.752 1.00 94.62 94 LYS A C 1
ATOM 728 O O . LYS A 1 94 ? -6.860 7.743 -7.780 1.00 94.62 94 LYS A O 1
ATOM 733 N N . ASN A 1 95 ? -6.162 6.449 -6.075 1.00 91.62 95 ASN A N 1
ATOM 734 C CA . ASN A 1 95 ? -4.738 6.439 -6.413 1.00 91.62 95 ASN A CA 1
ATOM 735 C C . ASN A 1 95 ? -4.309 5.255 -7.305 1.00 91.62 95 ASN A C 1
ATOM 737 O O . ASN A 1 95 ? -3.116 5.068 -7.536 1.00 91.62 95 ASN A O 1
ATOM 741 N N . GLN A 1 96 ? -5.260 4.479 -7.845 1.00 91.94 96 GLN A N 1
ATOM 742 C CA . GLN A 1 96 ? -5.005 3.304 -8.698 1.00 91.94 96 GLN A CA 1
ATOM 743 C C . GLN A 1 96 ? -4.112 2.244 -8.025 1.00 91.94 96 GLN A C 1
ATOM 745 O O . GLN A 1 96 ? -3.315 1.564 -8.677 1.00 91.94 96 GLN A O 1
ATOM 750 N N . LEU A 1 97 ? -4.241 2.114 -6.706 1.00 91.19 97 LEU A N 1
ATOM 751 C CA . LEU A 1 97 ? -3.573 1.112 -5.887 1.00 91.19 97 LEU A CA 1
ATOM 752 C C . LEU A 1 97 ? -4.505 -0.077 -5.647 1.00 91.19 97 LEU A C 1
ATOM 754 O O . LEU A 1 97 ? -5.724 0.071 -5.556 1.00 91.19 97 LEU A O 1
ATOM 758 N N . GLN A 1 98 ? -3.914 -1.262 -5.521 1.00 90.38 98 GLN A N 1
ATOM 759 C CA . GLN A 1 98 ? -4.630 -2.490 -5.190 1.00 90.38 98 GLN A CA 1
ATOM 760 C C . GLN A 1 98 ? -4.316 -2.904 -3.757 1.00 90.38 98 GLN A C 1
ATOM 762 O O . GLN A 1 98 ? -3.156 -2.948 -3.352 1.00 90.38 98 GLN A O 1
ATOM 767 N N . ILE A 1 99 ? -5.362 -3.225 -3.002 1.00 88.50 99 ILE A N 1
ATOM 768 C CA . ILE A 1 99 ? -5.241 -3.766 -1.649 1.00 88.50 99 ILE A CA 1
ATOM 769 C C . ILE A 1 99 ? -5.054 -5.277 -1.764 1.00 88.50 99 ILE A C 1
ATOM 771 O O . ILE A 1 99 ? -5.752 -5.928 -2.537 1.00 88.50 99 ILE A O 1
ATOM 775 N N . SER A 1 100 ? -4.124 -5.829 -0.987 1.00 88.81 100 SER A N 1
ATOM 776 C CA . SER A 1 100 ? -3.848 -7.266 -0.944 1.00 88.81 100 SER A CA 1
ATOM 777 C C . SER A 1 100 ? -4.577 -7.905 0.246 1.00 88.81 100 SER A C 1
ATOM 779 O O . SER A 1 100 ? -4.011 -7.928 1.341 1.00 88.81 100 SER A O 1
ATOM 781 N N . PRO A 1 101 ? -5.800 -8.444 0.080 1.00 83.56 101 PRO A N 1
ATOM 782 C CA . PRO A 1 101 ? -6.541 -9.051 1.186 1.00 83.56 101 PRO A CA 1
ATOM 783 C C . PRO A 1 101 ? -5.781 -10.223 1.814 1.00 83.56 101 PRO A C 1
ATOM 785 O O . PRO A 1 101 ? -5.745 -10.323 3.037 1.00 83.56 101 PRO A O 1
ATOM 788 N N . ASP A 1 102 ? -5.068 -11.013 1.006 1.00 86.88 102 ASP A N 1
ATOM 789 C CA . ASP A 1 102 ? -4.296 -12.187 1.446 1.00 86.88 102 ASP A CA 1
ATOM 790 C C . ASP A 1 102 ? -3.135 -11.854 2.394 1.00 86.88 102 ASP A C 1
ATOM 792 O O . ASP A 1 102 ? -2.611 -12.727 3.082 1.00 86.88 102 ASP A O 1
ATOM 796 N N . LYS A 1 103 ? -2.706 -10.586 2.434 1.00 84.50 103 LYS A N 1
ATOM 797 C CA . LYS A 1 103 ? -1.655 -10.116 3.349 1.00 84.50 103 LYS A CA 1
ATOM 798 C C . LYS A 1 103 ? -2.214 -9.618 4.681 1.00 84.50 103 LYS A C 1
ATOM 800 O O . LYS A 1 103 ? -1.442 -9.285 5.581 1.00 84.50 103 LYS A O 1
ATOM 805 N N . THR A 1 104 ? -3.538 -9.582 4.825 1.00 84.69 104 THR A N 1
ATOM 806 C CA . THR A 1 104 ? -4.197 -9.157 6.058 1.00 84.69 104 THR A CA 1
ATOM 807 C C . THR A 1 104 ? -3.987 -10.215 7.125 1.00 84.69 104 THR A C 1
ATOM 809 O O . THR A 1 104 ? -4.525 -11.316 7.048 1.00 84.69 104 THR A O 1
ATOM 812 N N . ASN A 1 105 ? -3.222 -9.864 8.150 1.00 84.06 105 ASN A N 1
ATOM 813 C CA . ASN A 1 105 ? -2.968 -10.729 9.289 1.00 84.06 105 ASN A CA 1
ATOM 814 C C . ASN A 1 105 ? -3.575 -10.123 10.550 1.00 84.06 105 ASN A C 1
ATOM 816 O O . ASN A 1 105 ? -3.713 -8.907 10.678 1.00 84.06 105 ASN A O 1
ATOM 820 N N . TYR A 1 106 ? -3.911 -10.979 11.508 1.00 82.19 106 TYR A N 1
ATOM 821 C CA . TYR A 1 106 ? -4.300 -10.543 12.839 1.00 82.19 106 TYR A CA 1
ATOM 822 C C . TYR A 1 106 ? -3.547 -11.352 13.887 1.00 82.19 106 TYR A C 1
ATOM 824 O O . TYR A 1 106 ? -3.258 -12.535 13.703 1.00 82.19 106 TYR A O 1
ATOM 832 N N . LEU A 1 107 ? -3.288 -10.718 15.025 1.00 82.81 107 LEU A N 1
ATOM 833 C CA . LEU A 1 107 ? -2.725 -11.377 16.191 1.00 82.81 107 LEU A CA 1
ATOM 834 C C . LEU A 1 107 ? -3.719 -11.275 17.347 1.00 82.81 107 LEU A C 1
ATOM 836 O O . LEU A 1 107 ? -4.046 -10.182 17.805 1.00 82.81 107 LEU A O 1
ATOM 840 N N . LEU A 1 108 ? -4.207 -12.419 17.828 1.00 79.94 108 LEU A N 1
ATOM 841 C CA . LEU A 1 108 ? -5.014 -12.471 19.045 1.00 79.94 108 LEU A CA 1
ATOM 842 C C . LEU A 1 108 ? -4.093 -12.616 20.258 1.00 79.94 108 LEU A C 1
ATOM 844 O O . LEU A 1 108 ? -3.593 -13.703 20.539 1.00 79.94 108 LEU A O 1
ATOM 848 N N . ILE A 1 109 ? -3.922 -11.535 21.014 1.00 76.06 109 ILE A N 1
ATOM 849 C CA . ILE A 1 109 ? -3.200 -11.567 22.288 1.00 76.06 109 ILE A CA 1
ATOM 850 C C . ILE A 1 109 ? -4.213 -11.884 23.394 1.00 76.06 109 ILE A C 1
ATOM 852 O O . ILE A 1 109 ? -4.954 -11.017 23.850 1.00 76.06 109 ILE A O 1
ATOM 856 N N . SER A 1 110 ? -4.294 -13.156 23.791 1.00 68.81 110 SER A N 1
ATOM 857 C CA . SER A 1 110 ? -5.198 -13.634 24.847 1.00 68.81 110 SER A CA 1
ATOM 858 C C . SER A 1 110 ? -4.591 -14.817 25.606 1.00 68.81 110 SER A C 1
ATOM 86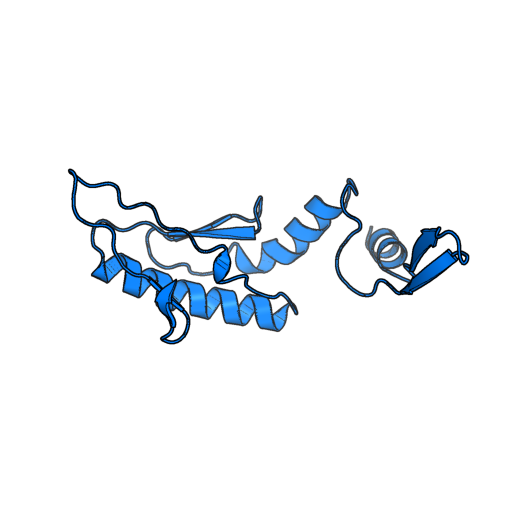0 O O . SER A 1 110 ? -3.635 -15.440 25.143 1.00 68.81 110 SER A O 1
ATOM 862 N N . LYS A 1 111 ? -5.153 -15.163 26.770 1.00 67.06 111 LYS A N 1
ATOM 863 C CA . LYS A 1 111 ? -4.834 -16.429 27.446 1.00 67.06 111 LYS A CA 1
ATOM 864 C C . LYS A 1 111 ? -5.410 -17.585 26.613 1.00 67.06 111 LYS A C 1
ATOM 866 O O . LYS A 1 111 ? -6.615 -17.756 26.652 1.00 67.06 111 LYS A O 1
ATOM 871 N N . LEU A 1 112 ? -4.573 -18.315 25.861 1.00 55.31 112 LEU A N 1
ATOM 872 C CA . LEU A 1 112 ? -4.873 -19.537 25.076 1.00 55.31 112 LEU A CA 1
ATOM 873 C C . LEU A 1 112 ? -6.372 -19.791 24.792 1.00 55.31 112 LEU A C 1
ATOM 875 O O . LEU A 1 112 ? -7.007 -20.631 25.428 1.00 55.31 112 LEU A O 1
ATOM 879 N N . VAL A 1 113 ? -6.930 -19.086 23.803 1.00 60.22 113 VAL A N 1
ATOM 880 C CA . VAL A 1 113 ? -8.277 -19.344 23.261 1.00 60.22 113 VAL A CA 1
ATOM 881 C C . VAL A 1 113 ? -8.189 -19.555 21.747 1.00 60.22 113 VAL A C 1
ATOM 883 O O . VAL A 1 113 ? -7.288 -19.036 21.090 1.00 60.22 113 VAL A O 1
ATOM 886 N N . ARG A 1 114 ? -9.117 -20.337 21.184 1.00 56.56 114 ARG A N 1
ATOM 887 C CA . ARG A 1 114 ? -9.166 -20.697 19.755 1.00 56.56 114 ARG A CA 1
ATOM 888 C C . ARG A 1 114 ? -9.160 -19.435 18.867 1.00 56.56 114 ARG A C 1
ATOM 890 O O . ARG A 1 114 ? -9.981 -18.544 19.071 1.00 56.56 114 ARG A O 1
ATOM 897 N N . GLY A 1 115 ? -8.247 -19.376 17.890 1.00 58.62 115 GLY A N 1
ATOM 898 C CA . GLY A 1 115 ? -8.111 -18.255 16.949 1.00 58.62 115 GLY A CA 1
ATOM 899 C C . GLY A 1 115 ? -9.390 -17.991 16.148 1.00 58.62 115 GLY A C 1
ATOM 900 O O . GLY A 1 115 ? -10.162 -18.909 15.864 1.00 58.62 115 GLY A O 1
ATOM 901 N N . HIS A 1 116 ? -9.635 -16.725 15.809 1.00 60.03 116 HIS A N 1
ATOM 902 C CA . HIS A 1 116 ? -10.842 -16.302 15.111 1.00 60.03 116 HIS A CA 1
ATOM 903 C C . HIS A 1 116 ? -10.726 -16.383 13.585 1.00 60.03 116 HIS A C 1
ATOM 905 O O . HIS A 1 116 ? -9.681 -16.623 12.992 1.00 60.03 116 HIS A O 1
ATOM 911 N N . THR A 1 117 ? -11.865 -16.213 12.935 1.00 65.25 117 THR A N 1
ATOM 912 C CA . THR A 1 117 ? -11.986 -16.217 11.485 1.00 65.25 117 THR A CA 1
ATOM 913 C C . THR A 1 117 ? -12.275 -14.797 11.018 1.00 65.25 117 THR A C 1
ATOM 915 O O . THR A 1 117 ? -13.268 -14.210 11.474 1.00 65.25 117 THR A O 1
ATOM 918 N N . ILE A 1 118 ? -11.420 -14.249 10.152 1.00 68.94 118 ILE A N 1
ATOM 919 C CA . ILE A 1 118 ? -11.651 -12.960 9.494 1.00 68.94 118 ILE A CA 1
ATOM 920 C C . ILE A 1 118 ? -12.356 -13.219 8.165 1.00 68.94 118 ILE A C 1
ATOM 922 O O . ILE A 1 118 ? -12.287 -14.318 7.608 1.00 68.94 118 ILE A O 1
ATOM 926 N N . ARG A 1 119 ? -13.133 -12.235 7.703 1.00 79.81 119 ARG A N 1
ATOM 927 C CA . ARG A 1 119 ? -13.749 -12.291 6.384 1.00 79.81 119 ARG A CA 1
ATOM 928 C C . ARG A 1 119 ? -13.477 -11.031 5.572 1.00 79.81 119 ARG A C 1
ATOM 930 O O . ARG A 1 119 ? -13.687 -9.934 6.081 1.00 79.81 119 ARG A O 1
ATOM 937 N N . TRP A 1 120 ? -13.081 -11.209 4.317 1.00 61.41 120 TRP A N 1
ATOM 938 C CA . TRP A 1 120 ? -12.984 -10.175 3.291 1.00 61.41 120 TRP A CA 1
ATOM 939 C C . TRP A 1 120 ? -14.146 -10.346 2.317 1.00 61.41 120 TRP A C 1
ATOM 941 O O . TRP A 1 120 ? -14.310 -11.416 1.746 1.00 61.41 120 TRP A O 1
ATOM 951 N N . GLN A 1 121 ? -14.993 -9.325 2.158 1.00 65.25 121 GLN A N 1
ATOM 952 C CA . GLN A 1 121 ? -16.138 -9.364 1.227 1.00 65.25 121 GLN A CA 1
ATOM 953 C C . GLN A 1 121 ? -17.051 -10.607 1.370 1.00 65.25 121 GLN A C 1
ATOM 955 O O . GLN A 1 121 ? -17.709 -11.028 0.427 1.00 65.25 121 GLN A O 1
ATOM 960 N N . GLY A 1 122 ? -17.117 -11.194 2.570 1.00 71.06 122 GLY A N 1
ATOM 961 C CA . GLY A 1 122 ? -17.901 -12.402 2.860 1.00 71.06 122 GLY A CA 1
ATOM 962 C C . GLY A 1 122 ? -17.112 -13.715 2.802 1.00 71.06 122 GLY A C 1
ATOM 963 O O . GLY A 1 122 ? -17.532 -14.683 3.452 1.00 71.06 122 GLY A O 1
ATOM 964 N N . GLU A 1 123 ? -15.954 -13.733 2.142 1.00 65.38 123 GLU A N 1
ATOM 965 C CA . GLU A 1 123 ? -15.038 -14.873 2.096 1.00 65.38 123 GLU A CA 1
ATOM 966 C C . GLU A 1 123 ? -14.083 -14.899 3.276 1.00 65.38 123 GLU A C 1
ATOM 968 O O . GLU A 1 123 ? -13.792 -13.879 3.886 1.00 65.38 123 GLU A O 1
ATOM 973 N N . ARG A 1 124 ? -13.633 -16.100 3.627 1.00 66.81 124 ARG A N 1
ATOM 974 C CA . ARG A 1 124 ? -12.814 -16.365 4.803 1.00 66.81 124 ARG A CA 1
ATOM 975 C C . ARG A 1 124 ? -11.336 -16.128 4.488 1.00 66.81 124 ARG A C 1
ATOM 977 O O . ARG A 1 124 ? -10.834 -16.751 3.562 1.00 66.81 124 ARG A O 1
ATOM 984 N N . ILE A 1 125 ? -10.674 -15.309 5.301 1.00 63.00 125 ILE A N 1
ATOM 985 C CA . ILE A 1 125 ? -9.217 -15.091 5.308 1.00 63.00 125 ILE A CA 1
ATOM 986 C C . ILE A 1 125 ? -8.633 -15.635 6.609 1.00 63.00 125 ILE A C 1
ATOM 988 O O . ILE A 1 125 ? -9.250 -15.402 7.683 1.00 63.00 125 ILE A O 1
#